Protein AF-A0A7Y6UCG0-F1 (afdb_monomer)

Radius of gyration: 15.54 Å; Cα contacts (8 Å, |Δi|>4): 78; chains: 1; bounding box: 34×23×42 Å

Sequence (76 aa):
MRDLVLAHDGVRYPVVAGLAEDFTGYIVPMYNFVLATTGPWLNEAEGDHYEEVYALSQEVERHIVHPILQLLKYRK

Secondary structure (DSSP, 8-state):
-HHHHHTSTT-------TTSS----B---GGG----SSSTTTSPBTTTBSTTTTBS-TTHIIIIIHHHHHHHHTT-

Structure (mmCIF, N/CA/C/O backbone):
data_AF-A0A7Y6UCG0-F1
#
_entry.id   AF-A0A7Y6UCG0-F1
#
loop_
_atom_site.group_PDB
_atom_site.id
_atom_site.type_symbol
_atom_site.label_atom_id
_atom_site.label_alt_id
_atom_site.label_comp_id
_atom_site.label_asym_id
_atom_site.label_entity_id
_atom_site.label_seq_id
_atom_site.pdbx_PDB_ins_code
_atom_site.Cartn_x
_atom_site.Cartn_y
_atom_site.Cartn_z
_atom_site.occupancy
_atom_site.B_iso_or_equiv
_atom_site.auth_seq_id
_atom_site.auth_comp_id
_atom_site.auth_asym_id
_atom_site.auth_atom_id
_atom_site.pdbx_PDB_model_num
ATOM 1 N N . MET A 1 1 ? -8.016 -6.524 5.559 1.00 89.94 1 MET A N 1
ATOM 2 C CA . MET A 1 1 ? -7.872 -5.328 6.425 1.00 89.94 1 MET A CA 1
ATOM 3 C C . MET A 1 1 ? -9.218 -4.831 6.952 1.00 89.94 1 MET A C 1
ATOM 5 O O . MET A 1 1 ? -9.375 -4.801 8.163 1.00 89.94 1 MET A O 1
ATOM 9 N N . ARG A 1 2 ? -10.197 -4.523 6.082 1.00 93.56 2 ARG A N 1
ATOM 10 C CA . ARG A 1 2 ? -11.554 -4.057 6.446 1.00 93.56 2 ARG A CA 1
ATOM 11 C C . ARG A 1 2 ? -12.175 -4.781 7.647 1.00 93.56 2 ARG A C 1
ATOM 13 O O . ARG A 1 2 ? -12.539 -4.141 8.625 1.00 93.56 2 ARG A O 1
ATOM 20 N N . ASP A 1 3 ? -12.249 -6.106 7.584 1.00 94.94 3 ASP A N 1
ATOM 21 C CA . ASP A 1 3 ? -12.940 -6.897 8.610 1.00 94.94 3 ASP A CA 1
ATOM 22 C C . ASP A 1 3 ? -12.190 -6.900 9.952 1.00 94.94 3 ASP A C 1
ATOM 24 O O . ASP A 1 3 ? -12.806 -7.019 11.005 1.00 94.94 3 ASP A O 1
ATOM 28 N N . LEU A 1 4 ? -10.862 -6.715 9.934 1.00 94.25 4 LEU A N 1
ATOM 29 C CA . LEU A 1 4 ? -10.090 -6.539 11.165 1.00 94.25 4 LEU A CA 1
ATOM 30 C C . LEU A 1 4 ? -10.395 -5.191 11.810 1.00 94.25 4 LEU A C 1
ATOM 32 O O . LEU A 1 4 ? -10.549 -5.159 13.019 1.00 94.25 4 LEU A O 1
ATOM 36 N N . VAL A 1 5 ? -10.517 -4.117 11.022 1.00 94.38 5 VAL A N 1
ATOM 37 C CA . VAL A 1 5 ? -10.873 -2.774 11.515 1.00 94.38 5 VAL A CA 1
ATOM 38 C C . VAL A 1 5 ? -12.284 -2.762 12.107 1.00 94.38 5 VAL A C 1
ATOM 40 O O . VAL A 1 5 ? -12.486 -2.259 13.206 1.00 94.38 5 VAL A O 1
ATOM 43 N N . LEU A 1 6 ? -13.252 -3.367 11.413 1.00 94.88 6 LEU A N 1
ATOM 44 C CA . LEU A 1 6 ? -14.647 -3.453 11.864 1.00 94.88 6 LEU A CA 1
ATOM 45 C C . LEU A 1 6 ? -14.848 -4.308 13.120 1.00 94.88 6 LEU A C 1
ATOM 47 O O . LEU A 1 6 ? -15.896 -4.224 13.749 1.00 94.88 6 LEU A O 1
ATOM 51 N N . ALA A 1 7 ? -13.874 -5.140 13.478 1.00 94.25 7 ALA A N 1
ATOM 52 C CA . ALA A 1 7 ? -13.971 -5.997 14.648 1.00 94.25 7 ALA A CA 1
ATOM 53 C C . ALA A 1 7 ? -13.529 -5.320 15.960 1.00 94.25 7 ALA A C 1
ATOM 55 O O . ALA A 1 7 ? -13.401 -6.021 16.961 1.00 94.25 7 ALA A O 1
ATOM 56 N N . HIS A 1 8 ? -13.243 -4.013 15.950 1.00 93.00 8 HIS A N 1
ATOM 57 C CA . HIS A 1 8 ? -12.936 -3.216 17.145 1.00 93.00 8 HIS A CA 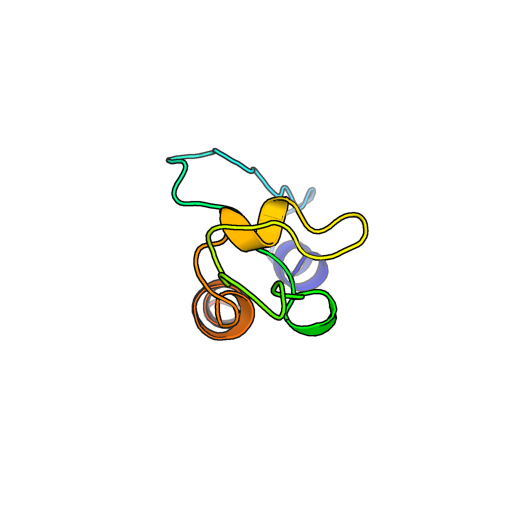1
ATOM 58 C C . HIS A 1 8 ? -14.196 -2.524 17.673 1.00 93.00 8 HIS A C 1
ATOM 60 O O . HIS A 1 8 ? -15.007 -2.016 16.894 1.00 93.00 8 HIS A O 1
ATOM 66 N N . ASP A 1 9 ? -14.336 -2.459 18.997 1.00 94.06 9 ASP A N 1
ATOM 67 C CA . ASP A 1 9 ? -15.513 -1.883 19.649 1.00 94.06 9 ASP A CA 1
ATOM 68 C C . ASP A 1 9 ? -15.711 -0.404 19.287 1.00 94.06 9 ASP A C 1
ATOM 70 O O . ASP A 1 9 ? -14.786 0.407 19.299 1.00 94.06 9 ASP A O 1
ATOM 74 N N . GLY A 1 10 ? -16.952 -0.043 18.957 1.00 94.50 10 GLY A N 1
ATOM 75 C CA . GLY A 1 10 ? -17.331 1.3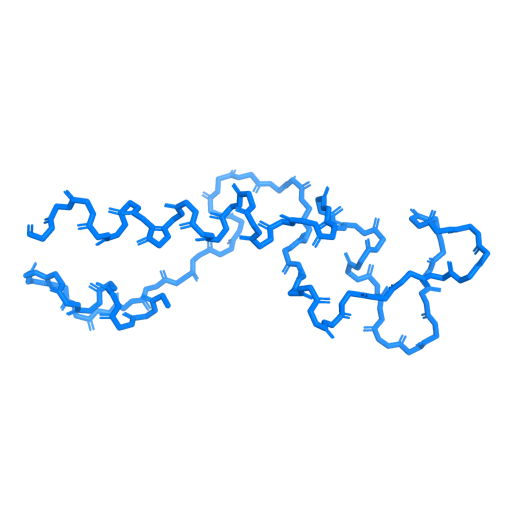30 18.609 1.00 94.50 10 GLY A CA 1
ATOM 76 C C . GLY A 1 10 ? -16.992 1.764 17.176 1.00 94.50 10 GLY A C 1
ATOM 77 O O . GLY A 1 10 ? -17.475 2.814 16.744 1.00 94.50 10 GLY A O 1
ATOM 78 N N . VAL A 1 11 ? -16.241 0.971 16.404 1.00 94.56 11 VAL A N 1
ATOM 79 C CA . VAL A 1 11 ? -15.941 1.266 14.994 1.00 94.56 11 VAL A CA 1
ATOM 80 C C . VAL A 1 11 ? -17.155 0.973 14.106 1.00 94.56 11 VAL A C 1
ATOM 82 O O . VAL A 1 11 ? -17.791 -0.070 14.217 1.00 94.56 11 VAL A O 1
ATOM 85 N N . ARG A 1 12 ? -17.476 1.898 13.190 1.00 95.81 12 ARG A N 1
ATOM 86 C CA . ARG A 1 12 ? -18.595 1.757 12.232 1.00 95.81 12 ARG A CA 1
ATOM 87 C C . ARG A 1 12 ? -18.170 1.783 10.769 1.00 95.81 12 ARG A C 1
ATOM 89 O O . ARG A 1 12 ? -18.784 1.112 9.947 1.00 95.81 12 ARG A O 1
ATOM 96 N N . TYR A 1 13 ? -17.131 2.550 10.448 1.00 95.25 13 TYR A N 1
ATOM 97 C CA . TYR A 1 13 ? -16.697 2.777 9.073 1.00 95.25 13 TYR A CA 1
ATOM 98 C C . TYR A 1 13 ? -15.190 2.542 8.959 1.00 95.25 13 TYR A C 1
ATOM 100 O O . TYR A 1 13 ? -14.415 3.286 9.560 1.00 95.25 13 TYR A O 1
ATOM 108 N N . PRO A 1 14 ? 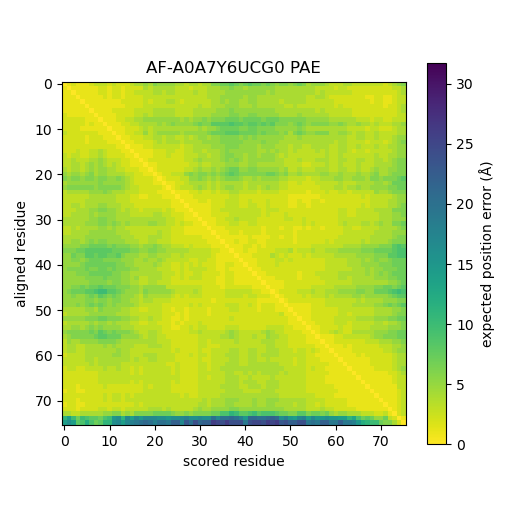-14.755 1.520 8.208 1.00 93.81 14 PRO A N 1
ATOM 109 C CA . PRO A 1 14 ? -13.353 1.329 7.897 1.00 93.81 14 PRO A CA 1
ATOM 110 C C . PRO A 1 14 ? -12.982 2.296 6.770 1.00 93.81 14 PRO A C 1
ATOM 112 O O . PRO A 1 14 ? -13.523 2.206 5.668 1.00 93.81 14 PRO A O 1
ATOM 115 N N . VAL A 1 15 ? -12.066 3.220 7.045 1.00 92.94 15 VAL A N 1
ATOM 116 C CA . VAL A 1 15 ? -11.578 4.195 6.063 1.00 92.94 15 VAL A CA 1
ATOM 117 C C . VAL A 1 15 ? -10.137 3.858 5.710 1.00 92.94 15 VAL A C 1
ATOM 119 O O . VAL A 1 15 ? -9.315 3.627 6.594 1.00 92.94 15 VAL A O 1
ATOM 122 N N . VAL A 1 16 ? -9.839 3.837 4.414 1.00 90.31 16 VAL A N 1
ATOM 123 C CA . VAL A 1 16 ? -8.467 3.840 3.903 1.00 90.31 16 VAL A CA 1
ATOM 124 C C . VAL A 1 16 ? -8.222 5.231 3.340 1.00 90.31 16 VAL A C 1
ATOM 126 O O . VAL A 1 16 ? -8.890 5.635 2.392 1.00 90.31 16 VAL A O 1
ATOM 129 N N . ALA A 1 17 ? -7.301 5.967 3.952 1.00 91.62 17 ALA A N 1
ATOM 130 C CA . ALA A 1 17 ? -6.902 7.289 3.497 1.00 91.62 17 ALA A CA 1
ATOM 131 C C . ALA A 1 17 ? -5.531 7.185 2.816 1.00 91.62 17 ALA A C 1
ATOM 133 O O . ALA A 1 17 ? -4.525 6.925 3.474 1.00 91.62 17 ALA A O 1
ATOM 134 N N . GLY A 1 18 ? -5.506 7.345 1.492 1.00 91.31 18 GLY A N 1
ATOM 135 C CA . GLY A 1 18 ? -4.264 7.543 0.746 1.00 91.31 18 GLY A CA 1
ATOM 136 C C . GLY A 1 18 ? -3.781 8.984 0.900 1.00 91.31 18 GLY A C 1
ATOM 137 O O . GLY A 1 18 ? -4.608 9.879 1.061 1.00 91.31 18 GLY A O 1
ATOM 138 N N . LEU A 1 19 ? -2.463 9.203 0.852 1.00 92.75 19 LEU A N 1
ATOM 139 C CA . LEU A 1 19 ? -1.853 10.538 0.981 1.00 92.75 19 LEU A CA 1
ATOM 140 C C . LEU A 1 19 ? -2.234 11.279 2.278 1.00 92.75 19 LEU A C 1
ATOM 142 O O . LEU A 1 19 ? -2.340 12.500 2.294 1.00 92.75 19 LEU A O 1
ATOM 146 N N . ALA A 1 20 ? -2.477 10.543 3.366 1.00 93.12 20 ALA A N 1
ATOM 147 C CA . ALA A 1 20 ? -2.924 11.129 4.631 1.00 93.12 20 ALA A CA 1
ATOM 148 C C . ALA A 1 20 ? -1.810 11.851 5.413 1.00 93.12 20 ALA A C 1
ATOM 150 O O . ALA A 1 20 ? -2.118 12.696 6.246 1.00 93.12 20 ALA A O 1
ATOM 151 N N . GLU A 1 21 ? -0.544 11.515 5.150 1.00 93.00 21 GLU A N 1
ATOM 152 C CA . GLU A 1 21 ? 0.635 12.094 5.814 1.00 93.00 21 GLU A CA 1
ATOM 153 C C . GLU A 1 21 ? 1.665 12.551 4.768 1.00 93.00 21 GLU A C 1
ATOM 155 O O . GLU A 1 21 ? 1.909 13.744 4.620 1.00 93.00 21 GLU A O 1
ATOM 160 N N . ASP A 1 22 ? 2.225 11.610 3.995 1.00 91.88 22 ASP A N 1
ATOM 161 C CA . ASP A 1 22 ?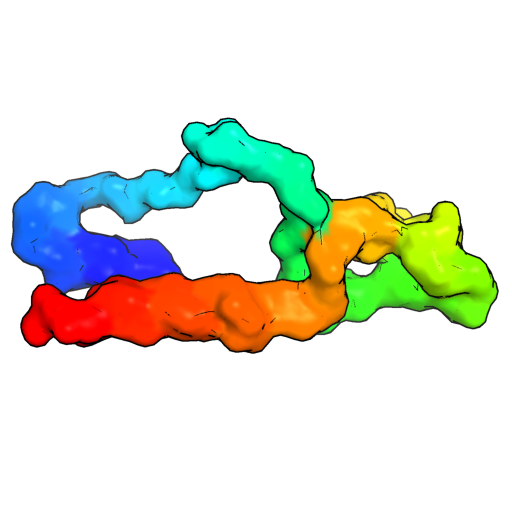 3.238 11.872 2.962 1.00 91.88 22 ASP A CA 1
ATOM 162 C C . ASP A 1 22 ? 3.032 10.974 1.727 1.00 91.88 22 ASP A C 1
ATOM 164 O O . ASP A 1 22 ? 2.328 9.957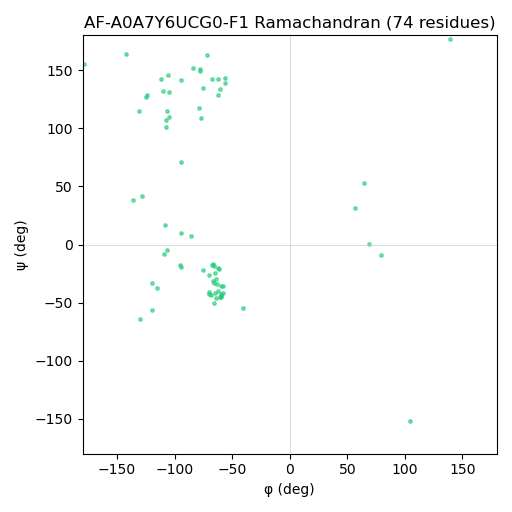 1.792 1.00 91.88 22 ASP A O 1
ATOM 168 N N . PHE A 1 23 ? 3.661 11.336 0.606 1.00 91.69 23 PHE A N 1
ATOM 169 C CA . PHE A 1 23 ? 3.740 10.513 -0.597 1.00 91.69 23 PHE A CA 1
ATOM 170 C C . PHE A 1 23 ? 5.141 9.936 -0.779 1.00 91.69 23 PHE A C 1
ATOM 172 O O . PHE A 1 23 ? 6.075 10.624 -1.183 1.00 91.69 23 PHE A O 1
ATOM 179 N N . THR A 1 24 ? 5.266 8.635 -0.542 1.00 90.94 24 THR A N 1
ATOM 180 C CA . THR A 1 24 ? 6.541 7.917 -0.668 1.00 90.94 24 THR A CA 1
ATOM 181 C C . THR A 1 24 ? 6.586 6.970 -1.870 1.00 90.94 24 THR A C 1
ATOM 183 O O . THR A 1 24 ? 7.649 6.451 -2.195 1.00 90.94 24 THR A O 1
ATOM 186 N N . GLY A 1 25 ? 5.456 6.771 -2.552 1.00 92.38 25 GLY A N 1
ATOM 187 C CA . GLY A 1 25 ? 5.312 5.907 -3.722 1.00 92.38 25 GLY A CA 1
ATOM 188 C C . GLY A 1 25 ? 4.007 5.112 -3.697 1.00 92.38 25 GLY A C 1
ATOM 189 O O . GLY A 1 25 ? 3.233 5.177 -2.738 1.00 92.38 25 GLY A O 1
ATOM 190 N N . TYR A 1 26 ? 3.761 4.345 -4.756 1.00 93.50 26 TYR A N 1
ATOM 191 C CA . TYR A 1 26 ? 2.599 3.462 -4.844 1.00 93.50 26 TYR A CA 1
ATOM 192 C C . TYR A 1 26 ? 2.793 2.172 -4.038 1.00 93.50 26 TYR A C 1
ATOM 194 O O . TYR A 1 26 ? 3.904 1.659 -3.860 1.00 93.50 26 TYR A O 1
ATOM 202 N N . ILE A 1 27 ? 1.670 1.630 -3.564 1.00 92.75 27 ILE A N 1
ATOM 203 C CA . ILE A 1 27 ? 1.579 0.304 -2.951 1.00 92.75 27 ILE A CA 1
ATOM 204 C C . ILE A 1 27 ? 0.864 -0.598 -3.956 1.00 92.75 27 ILE A C 1
ATOM 206 O O . ILE A 1 27 ? -0.359 -0.543 -4.073 1.00 92.75 27 ILE A O 1
ATOM 210 N N . VAL A 1 28 ? 1.631 -1.420 -4.672 1.00 92.88 28 VAL A N 1
ATOM 211 C CA . VAL A 1 28 ? 1.115 -2.357 -5.679 1.00 92.88 28 VAL A CA 1
ATOM 212 C C . VAL A 1 28 ? 1.159 -3.784 -5.112 1.00 92.88 28 VAL A C 1
ATOM 214 O O . VAL A 1 28 ? 2.188 -4.176 -4.554 1.00 92.88 28 VAL A O 1
ATOM 217 N N . PRO A 1 29 ? 0.068 -4.572 -5.196 1.00 89.94 29 PRO A N 1
ATOM 218 C CA . PRO A 1 29 ? 0.063 -5.960 -4.738 1.00 89.94 29 PRO A CA 1
ATOM 219 C C . PRO A 1 29 ? 1.055 -6.826 -5.516 1.00 89.94 29 PRO A C 1
ATOM 221 O O . PRO A 1 29 ? 1.147 -6.708 -6.737 1.00 89.94 29 PRO A O 1
ATOM 224 N N . MET A 1 30 ? 1.728 -7.763 -4.839 1.00 92.00 30 MET A N 1
ATOM 225 C CA . MET A 1 30 ? 2.780 -8.573 -5.471 1.00 92.00 30 MET A CA 1
ATOM 226 C C . MET A 1 30 ? 2.263 -9.380 -6.672 1.00 92.00 30 MET A C 1
ATOM 228 O O . MET A 1 30 ? 2.965 -9.524 -7.666 1.00 92.00 30 MET A O 1
ATOM 232 N N . TYR A 1 31 ? 1.021 -9.874 -6.615 1.00 90.75 31 TYR A N 1
ATOM 233 C CA . TYR A 1 31 ? 0.424 -10.647 -7.711 1.00 90.75 31 TYR A CA 1
ATOM 234 C C . TYR A 1 31 ? 0.196 -9.833 -8.995 1.00 90.75 31 TYR A C 1
ATOM 236 O O . TYR A 1 31 ? -0.005 -10.433 -10.047 1.00 90.75 31 TYR A O 1
ATOM 244 N N . ASN A 1 32 ? 0.178 -8.500 -8.902 1.00 91.12 32 ASN A N 1
ATOM 245 C CA . ASN A 1 32 ? -0.008 -7.592 -10.034 1.00 91.12 32 ASN A CA 1
ATOM 246 C C . ASN A 1 32 ? 1.292 -6.883 -10.429 1.00 91.12 32 ASN A C 1
ATOM 248 O O . ASN A 1 32 ? 1.299 -6.149 -11.404 1.00 91.12 32 ASN A O 1
ATOM 252 N N . PHE A 1 33 ? 2.373 -7.077 -9.669 1.00 94.69 33 PHE A N 1
ATOM 253 C CA . PHE A 1 33 ? 3.604 -6.322 -9.8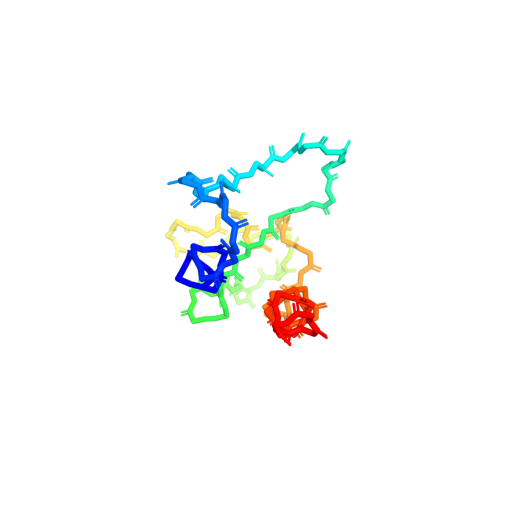35 1.00 94.69 33 PHE A CA 1
ATOM 254 C C . PHE A 1 33 ? 4.388 -6.830 -11.048 1.00 94.69 33 PHE A C 1
ATOM 256 O O . PHE A 1 33 ? 4.969 -7.918 -11.009 1.00 94.69 33 PHE A O 1
ATOM 263 N N . VAL A 1 34 ? 4.435 -6.035 -12.115 1.00 95.44 34 VAL A N 1
ATOM 264 C CA . VAL A 1 34 ? 5.159 -6.376 -13.345 1.00 95.44 34 VAL A CA 1
ATOM 265 C C . VAL A 1 34 ? 6.172 -5.287 -13.674 1.00 95.44 34 VAL A C 1
ATOM 267 O O . VAL A 1 34 ? 5.852 -4.106 -13.734 1.00 95.44 34 VAL A O 1
ATOM 270 N N . LEU A 1 35 ? 7.420 -5.694 -13.910 1.00 95.12 35 LEU A N 1
ATOM 271 C CA . LEU A 1 35 ? 8.487 -4.801 -14.359 1.00 95.12 35 LEU A CA 1
ATOM 272 C C . LEU A 1 35 ? 8.799 -5.037 -15.832 1.00 95.12 35 LEU A C 1
ATOM 274 O O . LEU A 1 35 ? 8.787 -6.176 -16.307 1.00 95.12 35 LEU A O 1
ATOM 278 N N . ALA A 1 36 ? 9.160 -3.962 -16.532 1.00 96.31 36 ALA A N 1
ATOM 279 C CA . ALA A 1 36 ? 9.685 -4.057 -17.882 1.00 96.31 36 ALA A CA 1
ATOM 280 C C . ALA A 1 36 ? 10.922 -4.970 -17.922 1.00 96.31 36 ALA A C 1
ATOM 282 O O . ALA A 1 36 ? 11.812 -4.895 -17.069 1.00 96.31 36 ALA A O 1
ATOM 283 N N . THR A 1 37 ? 11.008 -5.806 -18.958 1.00 96.00 37 THR A N 1
ATOM 284 C CA . THR A 1 37 ? 12.149 -6.713 -19.174 1.00 96.00 37 THR A CA 1
ATOM 285 C C . THR A 1 37 ? 13.454 -5.955 -19.434 1.00 96.00 37 THR A C 1
ATOM 287 O O . THR A 1 37 ? 14.537 -6.471 -19.161 1.00 96.00 37 THR A O 1
ATOM 290 N N . THR A 1 38 ? 13.361 -4.715 -19.926 1.00 96.62 38 THR A N 1
ATOM 291 C CA . THR A 1 38 ? 14.491 -3.814 -20.172 1.00 96.62 38 THR A CA 1
ATOM 292 C C . THR A 1 38 ? 14.294 -2.487 -19.450 1.00 96.62 38 THR A C 1
ATOM 294 O O . THR A 1 38 ? 13.286 -1.814 -19.655 1.00 96.62 38 THR A O 1
ATOM 297 N N . GLY A 1 39 ? 15.279 -2.073 -18.651 1.00 94.12 39 GLY A N 1
ATOM 298 C CA . GLY A 1 39 ? 15.182 -0.865 -17.823 1.00 94.12 39 GLY A CA 1
ATOM 299 C C . GLY A 1 39 ? 14.092 -0.956 -16.746 1.00 94.12 39 GLY A C 1
ATOM 300 O O . GLY A 1 39 ? 13.240 -0.068 -16.692 1.00 94.12 39 GLY A O 1
ATOM 301 N N . PRO A 1 40 ? 14.084 -2.009 -15.903 1.00 92.81 40 PRO A N 1
ATOM 302 C CA . PRO A 1 40 ? 13.133 -2.105 -14.799 1.00 92.81 40 PRO A CA 1
ATOM 303 C C . PRO A 1 40 ? 13.257 -0.868 -13.901 1.00 92.81 40 PRO A C 1
ATOM 305 O O . PRO A 1 40 ? 14.368 -0.376 -13.695 1.00 92.81 40 PRO A O 1
ATOM 308 N N . TRP A 1 41 ? 12.128 -0.382 -13.379 1.00 90.31 41 TRP A N 1
ATOM 309 C CA . TRP A 1 41 ? 12.025 0.844 -12.563 1.00 90.31 41 TRP A CA 1
ATOM 310 C C . TRP A 1 41 ? 12.281 2.161 -13.303 1.00 90.31 41 TRP A C 1
ATOM 312 O O . TRP A 1 41 ? 12.235 3.224 -12.692 1.00 90.31 41 TRP A O 1
ATOM 322 N N . LEU A 1 42 ? 12.568 2.107 -14.602 1.00 94.31 42 LEU A N 1
ATOM 323 C CA . LEU A 1 42 ? 12.715 3.288 -15.455 1.00 94.31 42 LEU A CA 1
ATOM 324 C C . LEU A 1 42 ? 11.631 3.324 -16.527 1.00 94.31 42 LEU A C 1
ATOM 326 O O . LEU A 1 42 ? 11.134 4.394 -16.862 1.00 94.31 42 LEU A O 1
ATOM 330 N N . ASN A 1 43 ? 11.282 2.149 -17.047 1.00 96.00 43 ASN A N 1
ATOM 331 C CA . ASN A 1 43 ? 10.272 1.971 -18.072 1.00 96.00 43 ASN A CA 1
ATOM 332 C C . ASN A 1 43 ? 9.064 1.232 -17.499 1.00 96.00 43 ASN A C 1
ATOM 334 O O . ASN A 1 43 ? 9.216 0.284 -16.722 1.00 96.00 43 ASN A O 1
ATOM 338 N N . GLU A 1 44 ? 7.885 1.636 -17.951 1.00 95.19 44 GLU A N 1
ATOM 339 C CA . GLU A 1 44 ? 6.632 0.930 -17.703 1.00 95.19 44 GLU A CA 1
ATOM 340 C C . GLU A 1 44 ? 6.643 -0.420 -18.430 1.00 95.19 44 GLU A C 1
ATOM 342 O O . GLU A 1 44 ? 7.185 -0.546 -19.537 1.00 95.19 44 GLU A O 1
ATOM 347 N N . ALA A 1 45 ? 6.079 -1.448 -17.795 1.00 96.12 45 ALA A N 1
ATOM 348 C CA . ALA A 1 45 ? 5.842 -2.716 -18.474 1.00 96.12 45 ALA A CA 1
ATOM 349 C C . ALA A 1 45 ? 4.692 -2.573 -19.489 1.00 96.12 45 ALA A C 1
ATOM 351 O O . ALA A 1 45 ? 3.918 -1.622 -19.44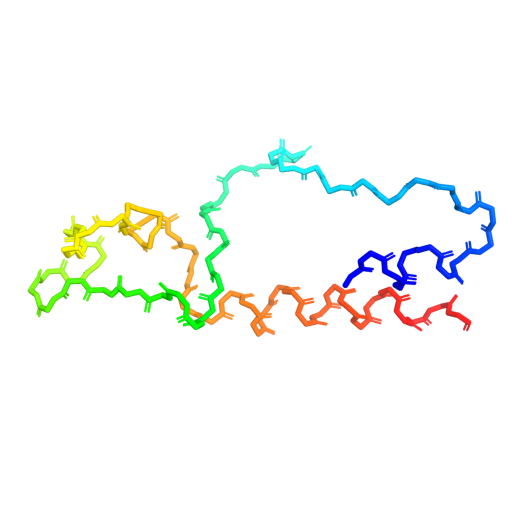0 1.00 96.12 45 ALA A O 1
ATOM 352 N N . GLU A 1 46 ? 4.574 -3.517 -20.425 1.00 95.56 46 GLU A N 1
ATOM 353 C CA . GLU A 1 46 ? 3.466 -3.515 -21.386 1.00 95.56 46 GLU A CA 1
ATOM 354 C C . GLU A 1 46 ? 2.119 -3.673 -20.665 1.00 95.56 46 GLU A C 1
ATOM 356 O O . GLU A 1 46 ? 1.941 -4.615 -19.897 1.00 95.56 46 GLU A O 1
ATOM 361 N N . GLY A 1 47 ? 1.167 -2.782 -20.950 1.00 93.69 47 GLY A N 1
ATOM 362 C CA . GLY A 1 47 ? -0.143 -2.749 -20.299 1.00 93.69 47 GLY A CA 1
ATOM 363 C C . GLY A 1 47 ? -0.249 -1.618 -19.277 1.00 93.69 47 GLY A C 1
ATOM 364 O O . GLY A 1 47 ? 0.408 -0.589 -19.417 1.00 93.69 47 GLY A O 1
ATOM 365 N N . ASP A 1 48 ? -1.089 -1.811 -18.263 1.00 92.94 48 ASP A N 1
ATOM 366 C CA . ASP A 1 48 ? -1.378 -0.807 -17.234 1.00 92.94 48 ASP A CA 1
ATOM 367 C C . ASP A 1 48 ? -0.464 -1.020 -16.013 1.00 92.94 48 ASP A C 1
ATOM 369 O O . ASP A 1 48 ? -0.906 -1.506 -14.972 1.00 92.94 48 ASP A O 1
ATOM 373 N N . HIS A 1 49 ? 0.828 -0.707 -16.181 1.00 95.00 49 HIS A N 1
ATOM 374 C CA . HIS A 1 49 ? 1.881 -0.920 -15.173 1.00 95.00 49 HIS A CA 1
ATOM 375 C C . HIS A 1 49 ? 2.728 0.341 -14.896 1.00 95.00 49 HIS A C 1
ATOM 377 O O . HIS A 1 49 ? 3.962 0.295 -14.810 1.00 95.00 49 HIS A O 1
ATOM 383 N N . TYR A 1 50 ? 2.069 1.501 -14.816 1.00 94.38 50 TYR A N 1
ATOM 384 C CA . TYR A 1 50 ? 2.707 2.781 -14.487 1.00 94.38 50 TYR A CA 1
ATOM 385 C C . TYR A 1 50 ? 3.146 2.826 -13.016 1.00 94.38 50 TYR A C 1
ATOM 387 O O . TYR A 1 50 ? 4.238 3.292 -12.678 1.00 94.38 50 TYR A O 1
ATOM 395 N N . GLU A 1 51 ? 2.292 2.332 -12.124 1.00 94.25 51 GLU A N 1
ATOM 396 C CA . GLU A 1 51 ? 2.440 2.424 -10.679 1.00 94.25 51 GLU A CA 1
ATOM 397 C C . GLU A 1 51 ? 3.670 1.674 -10.160 1.00 94.25 51 GLU A C 1
ATOM 399 O O . GLU A 1 51 ? 4.265 2.105 -9.175 1.00 94.25 51 GLU A O 1
ATOM 404 N N . GLU A 1 52 ? 4.094 0.598 -10.822 1.00 94.44 52 GLU A N 1
ATOM 405 C CA . GLU A 1 52 ? 5.257 -0.217 -10.467 1.00 94.44 52 GLU A CA 1
ATOM 406 C C 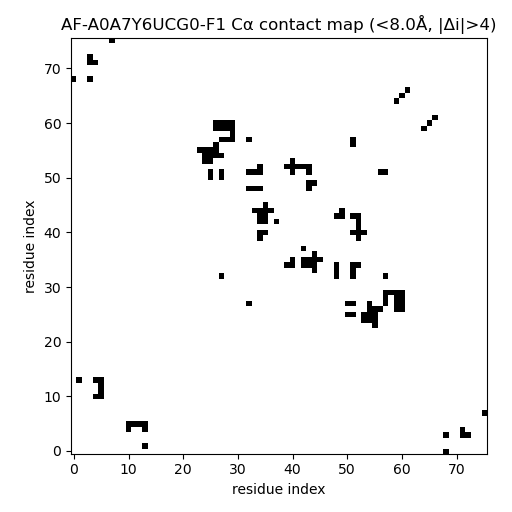. GLU A 1 52 ? 6.574 0.550 -10.604 1.00 94.44 52 GLU A C 1
ATOM 408 O O . GLU A 1 52 ? 7.479 0.354 -9.791 1.00 94.44 52 GLU A O 1
ATOM 413 N N . VAL A 1 53 ? 6.675 1.468 -11.571 1.00 94.38 53 VAL A N 1
ATOM 414 C CA . VAL A 1 53 ? 7.851 2.342 -11.750 1.00 94.38 53 VAL A CA 1
ATOM 415 C C . VAL A 1 53 ? 7.997 3.313 -10.576 1.00 94.38 53 VAL A C 1
ATOM 417 O O . VAL A 1 53 ? 9.109 3.655 -10.177 1.00 94.38 53 VAL A O 1
ATOM 420 N N . TYR A 1 54 ? 6.872 3.712 -9.982 1.00 93.31 54 TYR A N 1
ATOM 421 C CA . TYR A 1 54 ? 6.799 4.650 -8.861 1.00 93.31 54 TYR A CA 1
ATOM 422 C C . TYR A 1 54 ? 6.408 3.966 -7.543 1.00 93.31 54 TYR A C 1
ATOM 424 O O . TYR A 1 54 ? 5.987 4.629 -6.589 1.00 93.31 54 TYR A O 1
ATOM 432 N N . ALA A 1 55 ? 6.522 2.640 -7.477 1.00 93.62 55 ALA A N 1
ATOM 433 C CA . ALA A 1 55 ? 6.211 1.872 -6.286 1.00 93.62 55 ALA A CA 1
ATOM 434 C C . ALA A 1 55 ? 7.399 1.841 -5.324 1.00 93.62 55 ALA A C 1
ATOM 436 O O . ALA A 1 55 ? 8.562 1.870 -5.719 1.00 93.62 55 ALA A O 1
ATOM 437 N N . LEU A 1 56 ? 7.098 1.706 -4.032 1.00 90.75 56 LEU A N 1
ATOM 438 C CA . LEU A 1 56 ? 8.130 1.597 -2.998 1.00 90.75 56 LEU A CA 1
ATOM 439 C C . LEU A 1 56 ? 9.010 0.351 -3.162 1.00 90.75 56 LEU A C 1
ATOM 441 O O . LEU A 1 56 ? 10.206 0.391 -2.880 1.00 90.75 56 LEU A O 1
ATOM 445 N N . SER A 1 57 ? 8.397 -0.779 -3.525 1.00 90.75 57 SER A N 1
ATOM 446 C CA . SER A 1 57 ? 9.050 -2.076 -3.721 1.00 90.75 57 SER A CA 1
ATOM 447 C C . SER A 1 57 ? 8.021 -3.122 -4.160 1.00 90.75 57 SER A C 1
ATOM 449 O O . SER A 1 57 ? 6.857 -3.041 -3.767 1.00 90.75 57 SER A O 1
ATOM 451 N N . GLN A 1 58 ? 8.469 -4.177 -4.846 1.00 93.06 58 GLN A N 1
ATOM 452 C CA . GLN A 1 58 ? 7.678 -5.403 -5.048 1.00 93.06 58 GLN A CA 1
ATOM 453 C C . GLN A 1 58 ? 7.330 -6.117 -3.722 1.00 93.06 58 GLN A C 1
ATOM 455 O O . GLN A 1 58 ? 6.369 -6.873 -3.643 1.00 93.06 58 GLN A O 1
ATOM 460 N N . GLU A 1 59 ? 8.091 -5.853 -2.651 1.00 92.75 59 GLU A N 1
ATOM 461 C CA . GLU A 1 59 ? 7.903 -6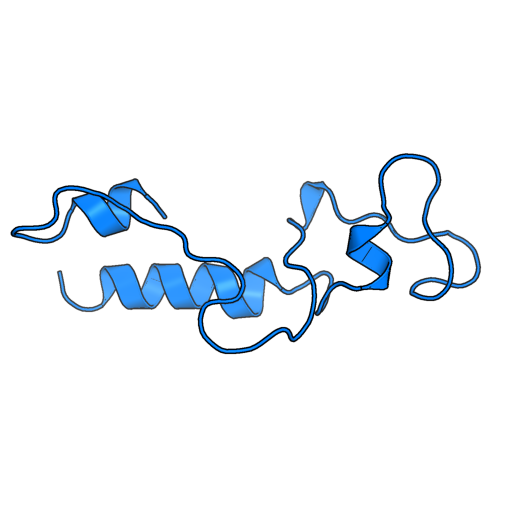.444 -1.317 1.00 92.75 59 GLU A CA 1
ATOM 462 C C . GLU A 1 59 ? 7.044 -5.567 -0.384 1.00 92.75 59 GLU A C 1
ATOM 464 O O . GLU A 1 59 ? 6.966 -5.815 0.825 1.00 92.75 59 GLU A O 1
ATOM 469 N N . VAL A 1 60 ? 6.409 -4.511 -0.903 1.00 91.69 60 VAL A N 1
ATOM 470 C CA . VAL A 1 60 ? 5.663 -3.539 -0.086 1.00 91.69 60 VAL A CA 1
ATOM 471 C C . VAL A 1 60 ? 4.547 -4.198 0.735 1.00 91.69 60 VAL A C 1
ATOM 473 O O . VAL A 1 60 ? 4.337 -3.856 1.900 1.00 91.69 60 VAL A O 1
ATOM 476 N N . GLU A 1 61 ? 3.884 -5.215 0.185 1.00 89.88 61 GLU A N 1
ATOM 477 C CA . GLU A 1 61 ? 2.862 -5.992 0.889 1.00 89.88 61 GLU A CA 1
ATOM 478 C C . GLU A 1 61 ? 3.432 -6.670 2.146 1.00 89.88 61 GLU A C 1
ATOM 480 O O . GLU A 1 61 ? 2.862 -6.574 3.240 1.00 89.88 61 GLU A O 1
ATOM 485 N N . ARG A 1 62 ? 4.615 -7.281 2.022 1.00 92.25 62 ARG A N 1
ATOM 486 C CA . ARG A 1 62 ? 5.296 -7.960 3.126 1.00 92.25 62 ARG A CA 1
ATOM 487 C C . ARG A 1 62 ? 5.718 -6.993 4.226 1.00 92.25 62 ARG A C 1
ATOM 489 O O . ARG A 1 62 ? 5.610 -7.339 5.402 1.00 92.25 62 ARG A O 1
ATOM 496 N N . HIS A 1 63 ? 6.227 -5.822 3.855 1.00 92.81 63 HIS A N 1
ATOM 497 C CA . HIS A 1 63 ? 6.858 -4.894 4.795 1.00 92.81 63 HIS A CA 1
ATOM 498 C C . HIS A 1 63 ? 5.927 -3.809 5.339 1.00 92.81 63 HIS A C 1
ATOM 500 O O . HIS A 1 63 ? 6.243 -3.221 6.368 1.00 92.81 63 HIS A O 1
ATOM 506 N N . ILE A 1 64 ? 4.783 -3.560 4.699 1.00 90.69 64 ILE A N 1
ATOM 507 C CA . ILE A 1 64 ? 3.827 -2.529 5.122 1.00 90.69 64 ILE A CA 1
ATOM 508 C C . ILE A 1 64 ? 2.472 -3.154 5.450 1.00 90.69 64 ILE A C 1
ATOM 510 O O . ILE A 1 64 ? 1.990 -3.031 6.578 1.00 90.69 64 ILE A O 1
ATOM 514 N N . VAL A 1 65 ? 1.865 -3.878 4.505 1.00 90.38 65 VAL A N 1
ATOM 515 C CA . VAL A 1 65 ? 0.500 -4.402 4.678 1.00 90.38 65 VAL A CA 1
ATOM 516 C C . VAL A 1 65 ? 0.450 -5.436 5.804 1.00 90.38 65 VAL A C 1
ATOM 518 O O . VAL A 1 65 ? -0.375 -5.304 6.709 1.00 90.38 65 VAL A O 1
ATOM 521 N N . HIS A 1 66 ? 1.339 -6.434 5.811 1.00 93.38 66 HIS A N 1
ATOM 522 C CA . HIS A 1 66 ? 1.343 -7.466 6.855 1.00 93.38 66 HIS A CA 1
ATOM 523 C C . HIS A 1 66 ? 1.573 -6.910 8.273 1.00 93.38 66 HIS A C 1
ATOM 525 O O . HIS A 1 66 ? 0.792 -7.271 9.162 1.00 93.38 66 HIS A O 1
ATOM 531 N N . PRO A 1 67 ? 2.537 -6.002 8.519 1.00 94.94 67 PRO A N 1
ATOM 532 C CA . PRO A 1 67 ? 2.662 -5.335 9.813 1.00 94.94 67 PRO A CA 1
ATOM 533 C C . PRO A 1 67 ? 1.410 -4.563 10.236 1.00 94.94 67 PRO A C 1
ATOM 535 O O . PRO A 1 67 ? 0.988 -4.694 11.383 1.00 94.94 67 PRO A O 1
ATOM 538 N N . ILE A 1 68 ? 0.740 -3.838 9.330 1.00 92.75 68 ILE A N 1
ATOM 539 C CA . ILE A 1 68 ? -0.532 -3.166 9.657 1.00 92.75 68 ILE A CA 1
ATOM 540 C C . ILE A 1 68 ? -1.587 -4.190 10.097 1.00 92.75 68 ILE A C 1
ATOM 542 O O . ILE A 1 68 ? -2.288 -3.976 11.086 1.00 92.75 68 ILE A O 1
ATOM 546 N N . LEU A 1 69 ? -1.686 -5.339 9.419 1.00 93.88 69 LEU A N 1
ATOM 547 C CA . LEU A 1 69 ? -2.601 -6.408 9.837 1.00 93.88 69 LEU A CA 1
ATOM 548 C C . LEU A 1 69 ? -2.245 -6.978 11.218 1.00 93.88 69 LEU A C 1
ATOM 550 O O . LEU A 1 69 ? -3.153 -7.367 11.953 1.00 93.88 69 LEU A O 1
ATOM 554 N N . GLN A 1 70 ? -0.960 -7.046 11.577 1.00 95.56 70 GLN A N 1
ATOM 555 C CA . GLN A 1 70 ? -0.527 -7.444 12.919 1.00 95.56 70 GLN A CA 1
ATOM 556 C C . GLN A 1 70 ? -0.903 -6.386 13.963 1.00 95.56 70 GLN A C 1
ATOM 558 O O . GLN A 1 70 ? -1.457 -6.743 15.001 1.00 95.56 70 GLN A O 1
ATOM 563 N N . LEU A 1 71 ? -0.700 -5.098 13.673 1.00 93.75 71 LEU A N 1
ATOM 564 C CA . LEU A 1 71 ? -1.092 -3.995 14.558 1.00 93.75 71 LEU A CA 1
ATOM 565 C C . LEU A 1 71 ? -2.601 -3.988 14.822 1.00 93.75 71 LEU A C 1
ATOM 567 O O . LEU A 1 71 ? -3.021 -3.898 15.973 1.00 93.75 71 LEU A O 1
ATOM 571 N N . LEU A 1 72 ? -3.419 -4.187 13.783 1.00 93.06 72 LEU A N 1
ATOM 572 C CA . LEU A 1 72 ? -4.877 -4.291 13.916 1.00 93.06 72 LEU A CA 1
ATOM 573 C C . LEU A 1 72 ? -5.329 -5.483 14.775 1.00 93.06 72 LEU A C 1
ATOM 575 O O . LEU A 1 72 ? -6.456 -5.483 15.268 1.00 93.06 72 LEU A O 1
ATOM 579 N N . LYS A 1 73 ? -4.481 -6.503 14.954 1.00 94.00 73 LYS A N 1
ATOM 580 C CA . LYS A 1 73 ? -4.742 -7.665 15.819 1.00 94.00 73 LYS A CA 1
ATOM 581 C C . LYS A 1 73 ? -4.164 -7.513 17.228 1.00 94.00 73 LYS A C 1
ATOM 583 O O . LYS A 1 73 ? -4.595 -8.236 18.116 1.00 94.00 73 LYS A O 1
ATOM 588 N N . TYR A 1 74 ? -3.203 -6.612 17.435 1.00 88.75 74 TYR A N 1
ATOM 589 C CA . TYR A 1 74 ? -2.385 -6.544 18.652 1.00 88.75 74 TYR A CA 1
ATOM 590 C C . TYR A 1 74 ? -3.157 -6.136 19.920 1.00 88.75 74 TYR A C 1
ATOM 592 O O . TYR A 1 74 ? -2.669 -6.355 21.024 1.00 88.75 74 TYR A O 1
ATOM 600 N N . ARG A 1 75 ? -4.352 -5.549 19.793 1.00 66.06 75 ARG A N 1
ATOM 601 C CA . ARG A 1 75 ? -5.169 -5.105 20.938 1.00 66.06 75 ARG A CA 1
ATOM 602 C C . ARG A 1 75 ? -6.646 -5.467 20.806 1.00 66.06 75 ARG A C 1
ATOM 604 O O . ARG A 1 75 ? -7.506 -4.659 21.142 1.00 66.06 75 ARG A O 1
ATOM 611 N N . LYS A 1 76 ? -6.915 -6.654 20.269 1.00 58.91 76 LYS A N 1
ATOM 612 C CA . LYS A 1 76 ? -8.193 -7.314 20.542 1.00 58.91 76 LYS A CA 1
ATOM 613 C C . LYS A 1 76 ? -8.195 -7.904 21.943 1.00 58.91 76 LYS A C 1
ATOM 615 O O . LYS A 1 76 ? -7.105 -8.326 22.387 1.00 58.91 76 LYS A O 1
#

Mean predicted aligned error: 3.62 Å

Foldseek 3Di:
DFVLQVPDPPDDDDDDDDCPDHPQADDDALVPQDADPPPGLPDAHPDDGPRNVRHPDSCCCVVPVVVVVVVSVVPD

pLDDT: mean 92.46, std 5.27, range [58.91, 96.62]

Solvent-accessible surface area (backbone atoms only — not comparable to full-atom values): 4864 Å² total; per-residue (Å²): 107,61,70,53,53,54,70,40,89,91,52,87,76,74,80,85,73,79,74,77,83,68,87,82,54,40,87,51,56,58,95,74,60,51,68,20,96,65,57,58,64,76,35,60,21,94,75,97,24,63,56,54,45,48,29,71,41,73,57,38,46,70,74,47,52,50,52,51,57,48,59,62,56,71,78,114